Protein AF-A0A2A9DMQ1-F1 (afdb_monomer_lite)

Organism: NCBI:txid1724

Sequence (101 aa):
MPLSTVFLRPEHIRDTVNQLLAELARQIADHSSVVPHLDSTALGEGFAHHARAINAGYARMHAAELRRLQTLSRGLRAVLKDVDLFEHQDRAGARSVEALR

pLDDT: mean 80.26, std 12.33, range [40.16, 94.38]

Radius of gyration: 23.76 Å; chains: 1; bounding box: 45×36×75 Å

Secondary structure (DSSP, 8-state):
---------HHHHHHHHHHHHHHHHHHHHHHHH------SSSS-HHHHHHHHHHHHHHHHHHHHHHHHHHHHHHHHHHHHHHHHHHHHHHHHHHHHHHTT-

Foldseek 3Di:
DDDPPPPDDLVNLLVVLVVVLVVLVVVLVVLVVDLDADPLVVPPPVCSVVSVVVSVVSNVVSVVVSVVSVVVSVVSVVVNVVSVVVVVVVVVVVVVVVVVD

Structure (mmCIF, N/CA/C/O backbone):
data_AF-A0A2A9DMQ1-F1
#
_entry.id   AF-A0A2A9DMQ1-F1
#
loop_
_atom_site.group_PDB
_atom_site.id
_atom_site.type_symbol
_atom_site.label_atom_id
_atom_site.label_alt_id
_atom_site.label_comp_id
_atom_site.label_asym_id
_atom_site.label_entity_id
_atom_site.label_seq_id
_atom_site.pdbx_PDB_ins_code
_atom_site.Cartn_x
_atom_site.Cartn_y
_atom_site.Cartn_z
_atom_site.occupancy
_atom_site.B_iso_or_equiv
_atom_site.auth_seq_id
_atom_site.auth_comp_id
_atom_site.auth_asym_id
_atom_site.auth_atom_id
_atom_site.pdbx_PDB_model_num
ATOM 1 N N . MET A 1 1 ? -13.913 29.379 15.937 1.00 40.16 1 MET A N 1
ATOM 2 C CA . MET A 1 1 ? -14.592 28.292 15.199 1.00 40.16 1 MET A CA 1
ATOM 3 C C . MET A 1 1 ? -14.521 27.039 16.052 1.00 40.16 1 MET A C 1
ATOM 5 O O . MET A 1 1 ? -13.409 26.700 16.440 1.00 40.16 1 MET A O 1
ATOM 9 N N . PRO A 1 2 ? -15.640 26.398 16.422 1.00 45.84 2 PRO A N 1
ATOM 10 C CA . PRO A 1 2 ? -15.568 25.142 17.151 1.00 45.84 2 PRO A CA 1
ATOM 11 C C . PRO A 1 2 ? -15.060 24.056 16.197 1.00 45.84 2 PRO A C 1
ATOM 13 O O . PRO A 1 2 ? -15.597 23.881 15.102 1.00 45.84 2 PRO A O 1
ATOM 16 N N . LEU A 1 3 ? -13.995 23.361 16.597 1.00 40.81 3 LEU A N 1
ATOM 17 C CA . LEU A 1 3 ? -13.545 22.143 15.935 1.00 40.81 3 LEU A CA 1
ATOM 18 C C . LEU A 1 3 ? -14.692 21.141 16.051 1.00 40.81 3 LEU A C 1
ATOM 20 O O . LEU A 1 3 ? -15.021 20.691 17.145 1.00 40.81 3 LEU A O 1
ATOM 24 N N . SER A 1 4 ? -15.359 20.863 14.934 1.00 45.62 4 SER A N 1
ATOM 25 C CA . SER A 1 4 ? -16.380 19.824 14.884 1.00 45.62 4 SER A CA 1
ATOM 26 C C . SER A 1 4 ? -15.663 18.495 15.059 1.00 45.62 4 SER A C 1
ATOM 28 O O . SER A 1 4 ? -15.024 18.003 14.131 1.00 45.62 4 SER A O 1
ATOM 30 N N . THR A 1 5 ? -15.698 17.955 16.274 1.00 49.59 5 THR A N 1
ATOM 31 C CA . THR A 1 5 ? -15.216 16.610 16.567 1.00 49.59 5 THR A CA 1
ATOM 32 C C . THR A 1 5 ? -16.079 15.646 15.765 1.00 49.59 5 THR A C 1
ATOM 34 O O . THR A 1 5 ? -17.213 15.350 16.140 1.00 49.59 5 THR A O 1
ATOM 37 N N . VAL A 1 6 ? -15.583 15.207 14.608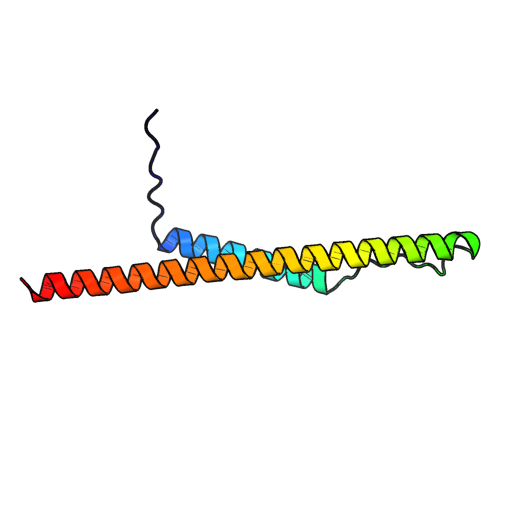 1.00 57.75 6 VAL A N 1
ATOM 38 C CA . VAL A 1 6 ? -16.232 14.151 13.837 1.00 57.75 6 VAL A CA 1
ATOM 39 C C . VAL A 1 6 ? -16.102 12.878 14.669 1.00 57.75 6 VAL A C 1
ATOM 41 O O . VAL A 1 6 ? -15.043 12.257 14.705 1.00 57.75 6 VAL A O 1
ATOM 44 N N . PHE A 1 7 ? -17.168 12.510 15.381 1.00 54.56 7 PHE A N 1
ATOM 45 C CA . PHE A 1 7 ? -17.283 11.207 16.029 1.00 54.56 7 PHE A CA 1
ATOM 46 C C . PHE A 1 7 ? -17.460 10.148 14.938 1.00 54.56 7 PHE A C 1
ATOM 48 O O . PHE A 1 7 ? -18.572 9.777 14.565 1.00 54.56 7 PHE A O 1
ATOM 55 N N . LEU A 1 8 ? -16.344 9.691 14.374 1.00 64.00 8 LEU A N 1
ATOM 56 C CA . LEU A 1 8 ? -16.337 8.514 13.521 1.00 64.00 8 LEU A CA 1
ATOM 57 C C . LEU A 1 8 ? -16.517 7.292 14.418 1.00 64.00 8 LEU A C 1
ATOM 59 O O . LEU A 1 8 ? -15.669 6.998 15.258 1.00 64.00 8 LEU A O 1
ATOM 63 N N . ARG A 1 9 ? -17.645 6.598 14.253 1.00 77.44 9 ARG A N 1
ATOM 64 C CA . ARG A 1 9 ? -17.876 5.327 14.942 1.00 77.44 9 ARG A CA 1
ATOM 65 C C . ARG A 1 9 ? -16.809 4.301 14.504 1.00 77.44 9 ARG A C 1
ATOM 67 O O . ARG A 1 9 ? -16.481 4.293 13.311 1.00 77.44 9 ARG A O 1
ATOM 74 N N . PRO A 1 10 ? -16.270 3.464 15.410 1.00 78.50 10 PRO A N 1
ATOM 75 C CA . PRO A 1 10 ? -15.219 2.489 15.094 1.00 78.50 10 PRO A CA 1
ATOM 76 C C . PRO A 1 10 ? -15.530 1.607 13.879 1.00 78.50 10 PRO A C 1
ATOM 78 O O . PRO A 1 10 ? -14.651 1.356 13.054 1.00 78.50 10 PRO A O 1
ATOM 81 N N . GLU A 1 11 ? -16.794 1.223 13.699 1.00 80.06 11 GLU A N 1
ATOM 82 C CA . GLU A 1 11 ? -17.257 0.446 12.551 1.00 80.06 11 GLU A CA 1
ATOM 83 C C . GLU A 1 11 ? -17.061 1.178 11.217 1.00 80.06 11 GLU A C 1
ATOM 85 O O . GLU A 1 11 ? -16.556 0.589 10.265 1.00 80.06 11 GLU A O 1
ATOM 90 N N . HIS A 1 12 ? -17.337 2.485 11.152 1.00 83.62 12 HIS A N 1
ATOM 91 C CA . HIS A 1 12 ? -17.132 3.262 9.928 1.00 83.62 12 HIS A CA 1
ATOM 92 C C . HIS A 1 12 ? -15.647 3.414 9.594 1.00 83.62 12 HIS A C 1
ATOM 94 O O . HIS A 1 12 ? -15.274 3.428 8.419 1.00 83.62 12 HIS A O 1
ATOM 100 N N . ILE A 1 13 ? -14.792 3.527 10.617 1.00 83.62 13 ILE A N 1
ATOM 101 C CA . ILE A 1 13 ? -13.337 3.555 10.434 1.00 83.62 13 ILE A CA 1
ATOM 102 C C . ILE A 1 13 ? -12.884 2.210 9.864 1.00 83.62 13 ILE A C 1
ATOM 104 O O . ILE A 1 13 ? -12.160 2.185 8.870 1.00 83.62 13 ILE A O 1
ATOM 108 N N . ARG A 1 14 ? -13.352 1.095 10.437 1.00 86.44 14 ARG A N 1
ATOM 109 C CA . ARG A 1 14 ? -13.024 -0.257 9.972 1.00 86.44 14 ARG A CA 1
ATOM 110 C C . ARG A 1 14 ? -13.463 -0.478 8.523 1.00 86.44 14 ARG A C 1
ATOM 112 O O . ARG A 1 14 ? -12.647 -0.921 7.716 1.00 86.44 14 ARG A O 1
ATOM 119 N N . ASP A 1 15 ? -14.698 -0.128 8.176 1.00 88.69 15 ASP A N 1
ATOM 120 C CA . ASP A 1 15 ? -15.230 -0.286 6.818 1.00 88.69 15 ASP A CA 1
ATOM 121 C C . ASP A 1 15 ? -14.433 0.536 5.802 1.00 88.69 15 ASP A C 1
ATOM 123 O O . ASP A 1 15 ? -13.983 0.011 4.780 1.00 88.69 15 ASP A O 1
ATOM 127 N N . THR A 1 16 ? -14.165 1.805 6.127 1.00 88.81 16 THR A N 1
ATOM 128 C CA . THR A 1 16 ? -13.378 2.703 5.270 1.00 88.81 16 THR A CA 1
ATOM 129 C C . THR A 1 16 ? -11.959 2.171 5.072 1.00 88.81 16 THR A C 1
ATOM 131 O O . THR A 1 16 ? -11.462 2.107 3.948 1.00 88.81 16 THR A O 1
ATOM 134 N N . VAL A 1 17 ? -11.291 1.749 6.149 1.00 88.62 17 VAL A N 1
ATOM 135 C CA . VAL A 1 17 ? -9.920 1.231 6.073 1.00 88.62 17 VAL A CA 1
ATOM 136 C C . VAL A 1 17 ? -9.865 -0.089 5.299 1.00 88.62 17 VAL A C 1
ATOM 138 O O . VAL A 1 17 ? -8.949 -0.282 4.500 1.00 88.62 17 VAL A O 1
ATOM 141 N N . ASN A 1 18 ? -10.852 -0.974 5.458 1.00 89.94 18 ASN A N 1
ATOM 142 C CA . ASN A 1 18 ? -10.951 -2.205 4.672 1.00 89.94 18 ASN A CA 1
ATOM 143 C C . ASN A 1 18 ? -11.145 -1.921 3.178 1.00 89.94 18 ASN A C 1
ATOM 145 O O . ASN A 1 18 ? -10.488 -2.552 2.347 1.00 89.94 18 ASN A O 1
ATOM 149 N N . GLN A 1 19 ? -11.983 -0.943 2.826 1.00 92.56 19 GLN A N 1
ATOM 150 C CA . GLN A 1 19 ? -12.165 -0.523 1.437 1.00 92.56 19 GLN A CA 1
ATOM 151 C C . GLN A 1 19 ? -10.861 0.029 0.840 1.00 92.56 19 GLN A C 1
ATOM 153 O O . GLN A 1 19 ? -10.475 -0.358 -0.265 1.00 92.56 19 GLN A O 1
ATOM 158 N N . LEU A 1 20 ? -10.140 0.872 1.586 1.00 89.38 20 LEU A N 1
ATOM 159 C CA . LEU A 1 20 ? -8.837 1.403 1.170 1.00 89.38 20 LEU A CA 1
ATOM 160 C C . LEU A 1 20 ? -7.784 0.297 1.013 1.00 89.38 20 LEU A C 1
ATOM 162 O O . LEU A 1 20 ? -6.997 0.321 0.068 1.00 89.38 20 LEU A O 1
ATOM 166 N N . LEU A 1 21 ? -7.775 -0.700 1.901 1.00 91.19 21 LEU A N 1
ATOM 167 C CA . LEU A 1 21 ? -6.890 -1.860 1.788 1.00 91.19 21 LEU A CA 1
ATOM 168 C C . LEU A 1 21 ? -7.200 -2.710 0.553 1.00 91.19 21 LEU A C 1
ATOM 170 O O . LEU A 1 21 ? -6.266 -3.186 -0.092 1.00 91.19 21 LEU A O 1
ATOM 174 N N . ALA A 1 22 ? -8.478 -2.890 0.214 1.00 91.06 22 ALA A N 1
ATOM 175 C CA . ALA A 1 22 ? -8.890 -3.620 -0.981 1.00 91.06 22 ALA A CA 1
ATOM 176 C C . ALA A 1 22 ? -8.486 -2.881 -2.269 1.00 91.06 22 ALA A C 1
ATOM 178 O O . ALA A 1 22 ? -7.986 -3.505 -3.205 1.00 91.06 22 ALA A O 1
ATOM 179 N N . GLU A 1 23 ? -8.649 -1.556 -2.304 1.00 92.12 23 GLU A N 1
ATOM 180 C CA . GLU A 1 23 ? -8.181 -0.714 -3.411 1.00 92.12 23 GLU A CA 1
ATOM 181 C C . GLU A 1 23 ? -6.656 -0.793 -3.561 1.00 92.12 23 GLU A C 1
ATOM 183 O O . GLU A 1 23 ? -6.159 -1.072 -4.650 1.00 92.12 23 GLU A O 1
ATOM 188 N N . LEU A 1 24 ? -5.903 -0.654 -2.464 1.00 89.56 24 LEU A N 1
ATOM 189 C CA . LEU A 1 24 ? -4.443 -0.774 -2.495 1.00 89.56 24 LEU A CA 1
ATOM 190 C C . LEU A 1 24 ? -3.978 -2.159 -2.937 1.00 89.56 24 LEU A C 1
ATOM 192 O O . LEU A 1 24 ? -2.992 -2.264 -3.660 1.00 89.56 24 LEU A O 1
ATOM 196 N N . ALA A 1 25 ? -4.664 -3.222 -2.517 1.00 88.31 25 ALA A N 1
ATOM 197 C CA . ALA A 1 25 ? -4.339 -4.576 -2.948 1.00 88.31 25 ALA A CA 1
ATOM 198 C C . ALA A 1 25 ? -4.514 -4.740 -4.464 1.00 88.31 25 ALA A C 1
ATOM 200 O O . ALA A 1 25 ? -3.632 -5.309 -5.106 1.00 88.31 25 ALA A O 1
ATOM 201 N N . ARG A 1 26 ? -5.597 -4.192 -5.038 1.00 89.06 26 ARG A N 1
ATOM 202 C CA . ARG A 1 26 ? -5.797 -4.153 -6.495 1.00 89.06 26 ARG A CA 1
ATOM 203 C C . ARG A 1 26 ? -4.696 -3.359 -7.191 1.00 89.06 26 ARG A C 1
ATOM 205 O O . ARG A 1 26 ? -4.041 -3.894 -8.075 1.00 89.06 26 ARG A O 1
ATOM 212 N N . GLN A 1 27 ? -4.411 -2.144 -6.728 1.00 86.12 27 GLN A N 1
ATOM 213 C CA . GLN A 1 27 ? -3.370 -1.299 -7.322 1.00 86.12 27 GLN A CA 1
ATOM 214 C C . GLN A 1 27 ? -1.980 -1.946 -7.270 1.00 86.12 27 GLN A C 1
ATOM 216 O O . GLN A 1 27 ? -1.237 -1.877 -8.244 1.00 86.12 27 GLN A O 1
ATOM 221 N N . ILE A 1 28 ? -1.629 -2.603 -6.159 1.00 87.12 28 ILE A N 1
ATOM 222 C CA . ILE A 1 28 ? -0.376 -3.359 -6.017 1.00 87.12 28 ILE A CA 1
ATOM 223 C C . ILE A 1 28 ? -0.335 -4.527 -7.002 1.00 87.12 28 ILE A C 1
ATOM 225 O O . ILE A 1 28 ? 0.700 -4.725 -7.635 1.00 87.12 28 ILE A O 1
ATOM 229 N N . ALA A 1 29 ? -1.424 -5.291 -7.130 1.00 85.44 29 ALA A N 1
ATOM 230 C CA . ALA A 1 29 ? -1.504 -6.409 -8.065 1.00 85.44 29 ALA A CA 1
ATOM 231 C C . ALA A 1 29 ? -1.315 -5.928 -9.512 1.00 85.44 29 ALA A C 1
ATOM 233 O O . ALA A 1 29 ? -0.427 -6.428 -10.207 1.00 85.44 29 ALA A O 1
ATOM 234 N N . ASP A 1 30 ? -2.049 -4.889 -9.912 1.00 83.44 30 ASP A N 1
ATOM 235 C CA . ASP A 1 30 ? -1.972 -4.298 -11.248 1.00 83.44 30 ASP A CA 1
ATOM 236 C C . ASP A 1 30 ? -0.559 -3.786 -11.544 1.00 83.44 30 ASP A C 1
ATOM 238 O O . ASP A 1 30 ? 0.033 -4.164 -12.557 1.00 83.44 30 ASP A O 1
ATOM 242 N N . HIS A 1 31 ? 0.037 -3.012 -10.627 1.00 76.38 31 HIS A N 1
ATOM 243 C CA . HIS A 1 31 ? 1.414 -2.544 -10.787 1.00 76.38 31 HIS A CA 1
ATOM 244 C C . HIS A 1 31 ? 2.404 -3.711 -10.859 1.00 76.38 31 HIS A C 1
ATOM 246 O O . HIS A 1 31 ? 3.245 -3.742 -11.747 1.00 76.38 31 HIS A O 1
ATOM 252 N N . SER A 1 32 ? 2.291 -4.712 -9.986 1.00 73.81 32 SER A N 1
ATOM 253 C CA . SER A 1 32 ? 3.232 -5.838 -9.967 1.00 73.81 32 SER A CA 1
ATOM 254 C C . SER A 1 32 ? 3.216 -6.686 -11.245 1.00 73.81 32 SER A C 1
ATOM 256 O O . SER A 1 32 ? 4.213 -7.339 -11.553 1.00 73.81 32 SER A O 1
ATOM 258 N N . SER A 1 33 ? 2.108 -6.666 -11.992 1.00 71.44 33 SER A N 1
ATOM 259 C CA . SER A 1 33 ? 1.922 -7.469 -13.203 1.00 71.44 33 SER A CA 1
ATOM 260 C C . SER A 1 33 ? 2.524 -6.852 -14.473 1.00 71.44 33 SER A C 1
ATOM 262 O O . SER A 1 33 ? 2.737 -7.568 -15.450 1.00 71.44 33 SER A O 1
ATOM 264 N N . VAL A 1 34 ? 2.847 -5.551 -14.467 1.00 64.75 34 VAL A N 1
ATOM 265 C CA . VAL A 1 34 ? 3.359 -4.833 -15.643 1.00 64.75 34 VAL A CA 1
ATOM 266 C C . VAL A 1 34 ? 4.546 -3.969 -15.240 1.00 64.75 34 VAL A C 1
ATOM 268 O O . VAL A 1 34 ? 4.389 -2.819 -14.832 1.00 64.75 34 VAL A O 1
ATOM 271 N N . VAL A 1 35 ? 5.760 -4.499 -15.402 1.00 66.00 35 VAL A N 1
ATOM 272 C CA . VAL A 1 35 ? 6.959 -3.654 -15.395 1.00 66.00 35 VAL A CA 1
ATOM 273 C C . VAL A 1 35 ? 7.013 -2.934 -16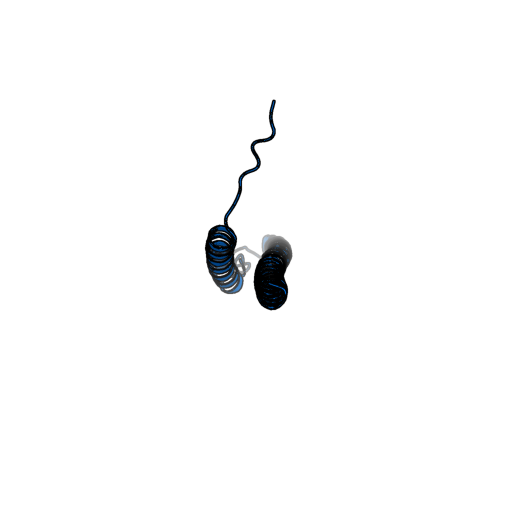.746 1.00 66.00 35 VAL A C 1
ATOM 275 O O . VAL A 1 35 ? 7.162 -3.605 -17.770 1.00 66.00 35 VAL A O 1
ATOM 278 N N . PRO A 1 36 ? 6.894 -1.594 -16.794 1.00 66.62 36 PRO A N 1
ATOM 279 C CA . PRO A 1 36 ? 6.943 -0.872 -18.057 1.00 66.62 36 PRO A CA 1
ATOM 280 C C . PRO A 1 36 ? 8.315 -1.061 -18.705 1.00 66.62 36 PRO A C 1
ATOM 282 O O . PRO A 1 36 ? 9.345 -0.773 -18.091 1.00 66.62 36 PRO A O 1
ATOM 285 N N . HIS A 1 37 ? 8.329 -1.540 -19.945 1.00 71.31 37 HIS A N 1
ATOM 286 C CA . HIS A 1 37 ? 9.547 -1.752 -20.715 1.00 71.31 37 HIS A CA 1
ATOM 287 C C . HIS A 1 37 ? 9.364 -1.177 -22.122 1.00 71.31 37 HIS A C 1
ATOM 289 O O . HIS A 1 37 ? 8.455 -1.569 -22.848 1.00 71.31 37 HIS A O 1
ATOM 295 N N . LEU A 1 38 ? 10.250 -0.271 -22.528 1.00 70.19 38 LEU A N 1
ATOM 296 C CA . LEU A 1 38 ? 10.369 0.183 -23.910 1.00 70.19 38 LEU A CA 1
ATOM 297 C C . LEU A 1 38 ? 11.173 -0.837 -24.706 1.00 70.19 38 LEU A C 1
ATOM 299 O O . LEU A 1 38 ? 12.313 -1.136 -24.344 1.00 70.19 38 LEU A O 1
ATOM 303 N N . ASP A 1 39 ? 10.602 -1.365 -25.784 1.00 71.69 39 ASP A N 1
ATOM 304 C CA . ASP A 1 39 ? 11.331 -2.251 -26.685 1.00 71.69 39 ASP A CA 1
ATOM 305 C C . ASP A 1 39 ? 12.513 -1.501 -27.319 1.00 71.69 39 ASP A C 1
ATOM 307 O O . ASP A 1 39 ? 12.355 -0.601 -28.143 1.00 71.69 39 ASP A O 1
ATOM 311 N N . SER A 1 40 ? 13.719 -1.856 -26.877 1.00 67.56 40 SER A N 1
ATOM 312 C CA . SER A 1 40 ? 14.959 -1.230 -27.331 1.00 67.56 40 SER A CA 1
ATOM 313 C C . SER A 1 40 ? 15.466 -1.816 -28.645 1.00 67.56 40 SER A C 1
ATOM 315 O O . SER A 1 40 ? 16.390 -1.255 -29.221 1.00 67.56 40 SER A O 1
ATOM 317 N N . THR A 1 41 ? 14.866 -2.908 -29.131 1.00 65.88 41 THR A N 1
ATOM 318 C CA . THR A 1 41 ? 15.237 -3.545 -30.403 1.00 65.88 41 THR A CA 1
ATOM 319 C C . THR A 1 41 ? 14.587 -2.866 -31.609 1.00 65.88 41 THR A C 1
ATOM 321 O O . THR A 1 41 ? 15.151 -2.888 -32.700 1.00 65.88 41 THR A O 1
ATOM 324 N N . ALA A 1 42 ? 13.459 -2.177 -31.402 1.00 62.47 42 ALA A N 1
ATOM 325 C CA . ALA A 1 42 ? 12.795 -1.359 -32.420 1.00 62.47 42 ALA A CA 1
ATOM 326 C C . ALA A 1 42 ? 13.503 -0.013 -32.680 1.00 62.47 42 ALA A C 1
ATOM 328 O O . ALA A 1 42 ? 13.248 0.657 -33.681 1.00 62.47 42 ALA A O 1
ATOM 329 N N . LEU A 1 43 ? 14.392 0.395 -31.774 1.00 62.94 43 LEU A N 1
ATOM 330 C CA . LEU A 1 43 ? 15.137 1.644 -31.833 1.00 62.94 43 LEU A CA 1
ATOM 331 C C . LEU A 1 43 ? 16.569 1.301 -32.256 1.00 62.94 43 LEU A C 1
ATOM 333 O O . LEU A 1 43 ? 17.272 0.627 -31.512 1.00 62.94 43 LEU A O 1
ATOM 337 N N . GLY A 1 44 ? 17.000 1.721 -33.452 1.00 71.94 44 GLY A N 1
ATOM 338 C CA . GLY A 1 44 ? 18.340 1.410 -33.979 1.00 71.94 44 GLY A CA 1
ATOM 339 C C . GLY A 1 44 ? 19.485 1.685 -32.984 1.00 71.94 44 GLY A C 1
ATOM 340 O O . GLY A 1 44 ? 19.312 2.425 -32.015 1.00 71.94 44 GLY A O 1
ATOM 341 N N . GLU A 1 45 ? 20.673 1.115 -33.225 1.00 72.44 45 GLU A N 1
ATOM 342 C CA . GLU A 1 45 ? 21.772 1.003 -32.238 1.00 72.44 45 GLU A CA 1
ATOM 343 C C . GLU A 1 45 ? 22.090 2.286 -31.441 1.00 72.44 45 GLU A C 1
ATOM 345 O O . GLU A 1 45 ? 22.345 2.212 -30.237 1.00 72.44 45 GLU A O 1
ATOM 350 N N . GLY A 1 46 ? 22.003 3.470 -32.063 1.00 73.38 46 GLY A N 1
ATOM 351 C CA . GLY A 1 46 ? 22.242 4.760 -31.398 1.00 73.38 46 GLY A CA 1
ATOM 352 C C . GLY A 1 46 ? 21.254 5.102 -30.269 1.00 73.38 46 GLY A C 1
ATOM 353 O O . GLY A 1 46 ? 21.608 5.784 -29.304 1.00 73.38 46 GLY A O 1
ATOM 354 N N . PHE A 1 47 ? 20.026 4.587 -30.327 1.00 77.56 47 PHE A N 1
ATOM 355 C CA . PHE A 1 47 ? 18.983 4.830 -29.327 1.00 77.56 47 PHE A CA 1
ATOM 356 C C . PHE A 1 47 ? 18.850 3.697 -28.305 1.00 77.56 47 PHE A C 1
ATOM 358 O O . PHE A 1 47 ? 18.277 3.913 -27.235 1.00 77.56 47 PHE A O 1
ATOM 365 N N . ALA A 1 48 ? 19.443 2.526 -28.557 1.00 80.06 48 ALA A N 1
ATOM 366 C CA . ALA A 1 48 ? 19.388 1.383 -27.645 1.00 80.06 48 ALA A CA 1
ATOM 367 C C . ALA A 1 48 ? 19.957 1.709 -26.250 1.00 80.06 48 ALA A C 1
ATOM 369 O O . ALA A 1 48 ? 19.428 1.262 -25.230 1.00 80.06 48 ALA A O 1
ATOM 370 N N . HIS A 1 49 ? 21.013 2.529 -26.176 1.00 81.19 49 HIS A N 1
ATOM 371 C CA . HIS A 1 49 ? 21.551 3.002 -24.895 1.00 81.19 49 HIS A CA 1
ATOM 372 C C . HIS A 1 49 ? 20.532 3.852 -24.118 1.00 81.19 49 HIS A C 1
ATOM 374 O O . HIS A 1 49 ? 20.311 3.616 -22.929 1.00 81.19 49 HIS A O 1
ATOM 380 N N . HIS A 1 50 ? 19.867 4.786 -24.799 1.00 82.38 50 HIS A N 1
ATOM 381 C CA . HIS A 1 50 ? 18.854 5.656 -24.204 1.00 82.38 50 HIS A CA 1
ATOM 382 C C . HIS A 1 50 ? 17.628 4.856 -23.752 1.00 82.38 50 HIS A C 1
ATOM 384 O O . HIS A 1 50 ? 17.166 5.032 -22.628 1.00 82.38 50 HIS A O 1
ATOM 390 N N . ALA A 1 51 ? 17.161 3.910 -24.569 1.00 81.94 51 ALA A N 1
ATOM 391 C CA . ALA A 1 51 ? 16.059 3.020 -24.219 1.00 81.94 51 ALA A CA 1
ATOM 392 C C . ALA A 1 51 ? 16.365 2.193 -22.956 1.00 81.94 51 ALA A C 1
ATOM 394 O O . ALA A 1 51 ? 15.540 2.125 -22.046 1.00 81.94 51 ALA A O 1
ATOM 395 N N . ARG A 1 52 ? 17.583 1.643 -22.837 1.00 83.00 52 ARG A N 1
ATOM 396 C CA . ARG A 1 52 ? 18.025 0.929 -21.625 1.00 83.00 52 ARG A CA 1
ATOM 397 C C . ARG A 1 52 ? 18.068 1.833 -20.394 1.00 83.00 52 ARG A C 1
ATOM 399 O O . ARG A 1 52 ? 17.603 1.427 -19.330 1.00 83.00 52 ARG A O 1
ATOM 406 N N . ALA A 1 53 ? 18.598 3.050 -20.525 1.00 85.00 53 ALA A N 1
ATOM 407 C CA . ALA A 1 53 ? 18.655 4.010 -19.424 1.00 85.00 53 ALA A CA 1
ATOM 408 C C . ALA A 1 53 ? 17.250 4.421 -18.950 1.00 85.00 53 ALA A C 1
ATOM 410 O O . ALA A 1 53 ? 16.994 4.467 -17.744 1.00 85.00 53 ALA A O 1
ATOM 411 N N . ILE A 1 54 ? 16.329 4.647 -19.890 1.00 85.50 54 ILE A N 1
ATOM 412 C CA . ILE A 1 54 ? 14.928 4.964 -19.604 1.00 85.50 54 ILE A CA 1
ATOM 413 C C . ILE A 1 54 ? 14.247 3.781 -18.904 1.00 85.50 54 ILE A C 1
ATOM 415 O O . ILE A 1 54 ? 13.671 3.975 -17.835 1.00 85.50 54 ILE A O 1
ATOM 419 N N . ASN A 1 55 ? 14.390 2.555 -19.416 1.00 86.12 55 ASN A N 1
ATOM 420 C CA . ASN A 1 55 ? 13.833 1.353 -18.781 1.00 86.12 55 ASN A CA 1
ATOM 421 C C . ASN A 1 55 ? 14.360 1.158 -17.355 1.00 86.12 55 ASN A C 1
ATOM 423 O O . ASN A 1 55 ? 13.589 0.875 -16.442 1.00 86.12 55 ASN A O 1
ATOM 427 N N . ALA A 1 56 ? 15.657 1.376 -17.125 1.00 85.62 56 ALA A N 1
ATOM 428 C CA . ALA A 1 56 ? 16.241 1.307 -15.786 1.00 85.62 56 ALA A CA 1
ATOM 429 C C . ALA A 1 56 ? 15.728 2.424 -14.855 1.00 85.62 56 ALA A C 1
ATOM 431 O O . ALA A 1 56 ? 15.602 2.225 -13.643 1.00 85.62 56 ALA A O 1
ATOM 432 N N . GLY A 1 57 ? 15.444 3.614 -15.390 1.00 86.75 57 GLY A N 1
ATOM 433 C CA . GLY A 1 57 ? 14.774 4.695 -14.665 1.00 86.75 57 GLY A CA 1
ATOM 434 C C . GLY A 1 57 ? 13.356 4.304 -14.247 1.00 86.75 57 GLY A C 1
ATOM 435 O O . GLY A 1 57 ? 13.039 4.324 -13.056 1.00 86.75 57 GLY A O 1
ATOM 436 N N . TYR A 1 58 ? 12.543 3.862 -15.207 1.00 84.88 58 TYR A N 1
ATOM 437 C CA . TYR A 1 58 ? 11.167 3.429 -14.969 1.00 84.88 58 TYR A CA 1
ATOM 438 C C . TYR A 1 58 ? 11.082 2.247 -14.006 1.00 84.88 58 TYR A C 1
ATOM 440 O O . TYR A 1 58 ? 10.299 2.303 -13.063 1.00 84.88 58 TYR A O 1
ATOM 448 N N . ALA A 1 59 ? 11.931 1.226 -14.152 1.00 85.75 59 ALA A N 1
ATOM 449 C CA . ALA A 1 59 ? 11.964 0.086 -13.236 1.00 85.75 59 ALA A CA 1
ATOM 450 C C . ALA A 1 59 ? 12.262 0.516 -11.788 1.00 85.75 59 ALA A C 1
ATOM 452 O O . ALA A 1 59 ? 11.634 0.030 -10.845 1.00 85.75 59 ALA A O 1
ATOM 453 N N . ARG A 1 60 ? 13.180 1.474 -11.590 1.00 88.88 60 ARG A N 1
ATOM 454 C CA . ARG A 1 60 ? 13.481 2.023 -10.257 1.00 88.88 60 ARG A CA 1
ATOM 455 C C . ARG A 1 60 ? 12.307 2.804 -9.674 1.00 88.88 60 ARG A C 1
ATOM 457 O O . ARG A 1 60 ? 12.003 2.624 -8.494 1.00 88.88 60 ARG A O 1
ATOM 464 N N . MET A 1 61 ? 11.655 3.644 -10.478 1.00 87.88 61 MET A N 1
ATOM 465 C CA . MET A 1 61 ? 10.469 4.395 -10.055 1.00 87.88 61 MET A CA 1
ATOM 466 C C . MET A 1 61 ? 9.316 3.457 -9.701 1.00 87.88 61 MET A C 1
ATOM 468 O O . MET A 1 61 ? 8.735 3.584 -8.628 1.00 87.88 61 MET A O 1
ATO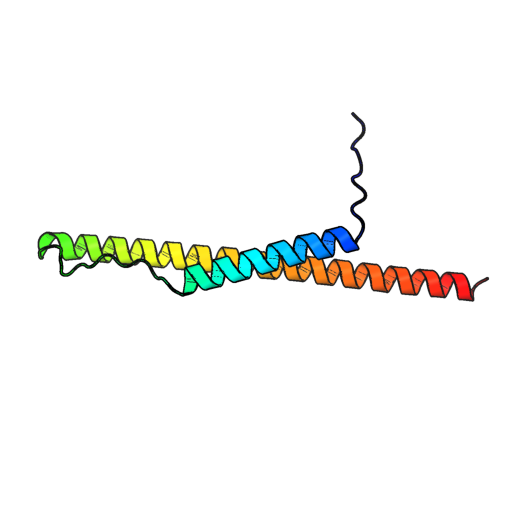M 472 N N . HIS A 1 62 ? 9.060 2.464 -10.548 1.00 86.06 62 HIS A N 1
ATOM 473 C CA . HIS A 1 62 ? 8.041 1.446 -10.340 1.00 86.06 62 HIS A CA 1
ATOM 474 C C . HIS A 1 62 ? 8.276 0.658 -9.042 1.00 86.06 62 HIS A C 1
ATOM 476 O O . HIS A 1 62 ? 7.382 0.530 -8.208 1.00 86.06 62 HIS A O 1
ATOM 482 N N . ALA A 1 63 ? 9.514 0.212 -8.802 1.00 87.75 63 ALA A N 1
ATOM 483 C CA . ALA A 1 63 ? 9.874 -0.464 -7.559 1.00 87.75 63 ALA A CA 1
ATOM 484 C C . ALA A 1 63 ? 9.730 0.448 -6.325 1.00 87.75 63 ALA A C 1
ATOM 486 O O . ALA A 1 63 ? 9.365 -0.019 -5.245 1.00 87.75 63 ALA A O 1
ATOM 487 N N . ALA A 1 64 ? 10.036 1.743 -6.453 1.00 90.31 64 ALA A N 1
ATOM 488 C CA . ALA A 1 64 ? 9.837 2.705 -5.372 1.00 90.31 64 ALA A CA 1
ATOM 489 C C . ALA A 1 64 ? 8.349 2.907 -5.060 1.00 90.31 64 ALA A C 1
ATOM 491 O O . ALA A 1 64 ? 7.984 2.943 -3.886 1.00 90.31 64 ALA A O 1
ATOM 492 N N . GLU A 1 65 ? 7.506 2.978 -6.086 1.00 88.25 65 GLU A N 1
ATOM 493 C CA . GLU A 1 65 ? 6.064 3.130 -5.924 1.00 88.25 65 GLU A CA 1
ATOM 494 C C . GLU A 1 65 ? 5.434 1.902 -5.269 1.00 88.25 65 GLU A C 1
ATOM 496 O O . GLU A 1 65 ? 4.740 2.027 -4.260 1.00 88.25 65 GLU A O 1
ATOM 501 N N . LEU A 1 66 ? 5.795 0.699 -5.722 1.00 89.56 66 LEU A N 1
ATOM 502 C CA . LEU A 1 66 ? 5.329 -0.543 -5.108 1.00 89.56 66 LEU A CA 1
ATOM 503 C C . LEU A 1 66 ? 5.672 -0.604 -3.608 1.00 89.56 66 LEU A C 1
ATOM 505 O O . LEU A 1 66 ? 4.831 -0.963 -2.783 1.00 89.56 66 LEU A O 1
ATOM 509 N N . ARG A 1 67 ? 6.886 -0.179 -3.227 1.00 91.00 67 ARG A N 1
ATOM 510 C CA . ARG A 1 67 ? 7.302 -0.097 -1.815 1.00 91.00 67 ARG A CA 1
ATOM 511 C C . ARG A 1 67 ? 6.481 0.912 -1.007 1.00 91.00 67 ARG A C 1
ATOM 513 O O . ARG A 1 67 ? 6.203 0.656 0.170 1.00 91.00 67 ARG A O 1
ATOM 520 N N . ARG A 1 68 ? 6.096 2.048 -1.595 1.00 91.38 68 ARG A N 1
ATOM 521 C CA . ARG A 1 68 ? 5.231 3.043 -0.936 1.00 91.38 68 ARG A CA 1
ATOM 522 C C . ARG A 1 68 ? 3.836 2.478 -0.702 1.00 91.38 68 ARG A C 1
ATOM 524 O O . ARG A 1 68 ? 3.379 2.499 0.439 1.00 91.38 68 ARG A O 1
ATOM 531 N N . LEU A 1 69 ? 3.223 1.883 -1.726 1.00 90.25 69 LEU A N 1
ATOM 532 C CA . LEU A 1 69 ? 1.900 1.256 -1.627 1.00 90.25 69 LEU A CA 1
ATOM 533 C C . LEU A 1 69 ? 1.879 0.135 -0.575 1.00 90.25 69 LEU A C 1
ATOM 535 O O . LEU A 1 69 ? 0.991 0.082 0.276 1.00 90.25 69 LEU A O 1
ATOM 539 N N . GLN A 1 70 ? 2.907 -0.718 -0.550 1.00 89.31 70 GLN A N 1
ATOM 540 C CA . GLN A 1 70 ? 3.057 -1.762 0.471 1.00 89.31 70 GLN A CA 1
ATOM 541 C C . GLN A 1 70 ? 3.231 -1.191 1.886 1.00 89.31 70 GLN A C 1
ATOM 543 O O . GLN A 1 70 ? 2.757 -1.772 2.864 1.00 89.31 70 GLN A O 1
ATOM 548 N N . THR A 1 71 ? 3.923 -0.062 2.027 1.00 94.38 71 THR A N 1
ATOM 549 C CA . THR A 1 71 ? 4.096 0.607 3.324 1.00 94.38 71 THR A CA 1
AT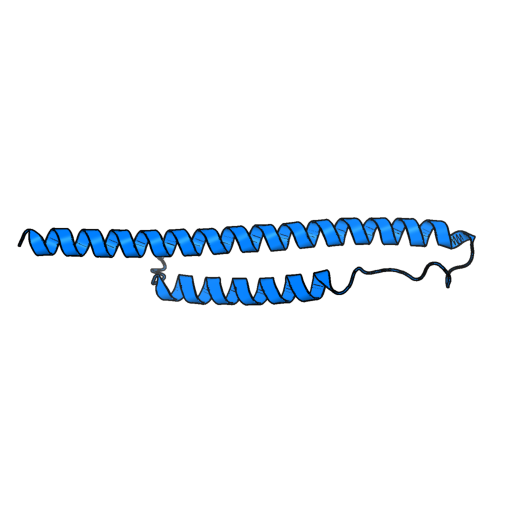OM 550 C C . THR A 1 71 ? 2.786 1.214 3.808 1.00 94.38 71 THR A C 1
ATOM 552 O O . THR A 1 71 ? 2.427 1.010 4.967 1.00 94.38 71 THR A O 1
ATOM 555 N N . LEU A 1 72 ? 2.025 1.851 2.917 1.00 93.06 72 LEU A N 1
ATOM 556 C CA . LEU A 1 72 ? 0.694 2.365 3.225 1.00 93.06 72 LEU A CA 1
ATOM 557 C C . LEU A 1 72 ? -0.261 1.237 3.642 1.00 93.06 72 LEU A C 1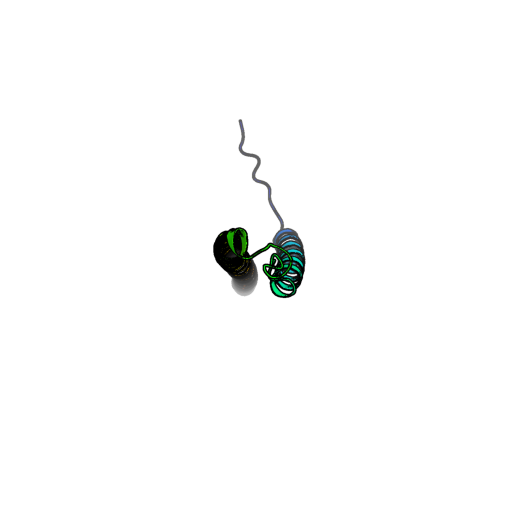
ATOM 559 O O . LEU A 1 72 ? -0.926 1.343 4.669 1.00 93.06 72 LEU A O 1
ATOM 563 N N . SER A 1 73 ? -0.258 0.114 2.915 1.00 91.56 73 SER A N 1
ATOM 564 C CA . SER A 1 73 ? -1.050 -1.072 3.266 1.00 91.56 73 SER A CA 1
ATOM 565 C C . SER A 1 73 ? -0.706 -1.609 4.663 1.00 91.56 73 SER A C 1
ATOM 567 O O . SER A 1 73 ? -1.598 -1.932 5.448 1.00 91.56 73 SER A O 1
ATOM 569 N N . ARG A 1 74 ? 0.584 -1.662 5.025 1.00 94.00 74 ARG A N 1
ATOM 570 C CA . ARG A 1 74 ? 1.009 -2.051 6.382 1.00 94.00 74 ARG A CA 1
ATOM 571 C C . ARG A 1 74 ? 0.525 -1.065 7.446 1.00 94.00 74 ARG A C 1
ATOM 573 O O . ARG A 1 74 ? 0.059 -1.515 8.488 1.00 94.00 74 ARG A O 1
ATOM 580 N N . GLY A 1 75 ? 0.599 0.239 7.178 1.00 93.81 75 GLY A N 1
ATOM 581 C CA . GLY A 1 75 ? 0.107 1.279 8.087 1.00 93.81 75 GLY A CA 1
ATOM 582 C C . GLY A 1 75 ? -1.397 1.174 8.339 1.00 93.81 75 GLY A 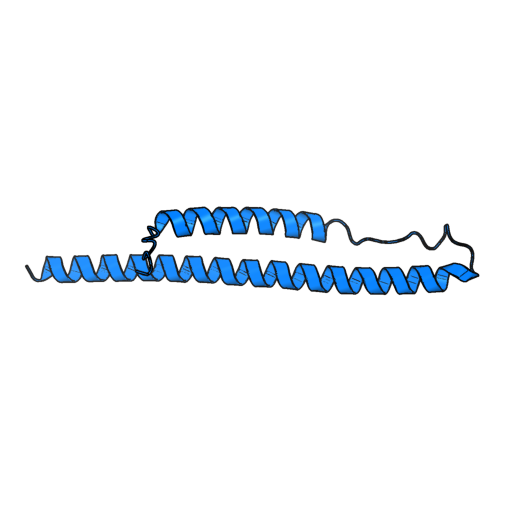C 1
ATOM 583 O O . GLY A 1 75 ? -1.828 1.137 9.485 1.00 93.81 75 GLY A O 1
ATOM 584 N N . LEU A 1 76 ? -2.196 1.014 7.283 1.00 91.00 76 LEU A N 1
ATOM 585 C CA . LEU A 1 76 ? -3.648 0.836 7.401 1.00 91.00 76 LEU A CA 1
ATOM 586 C C . LEU A 1 76 ? -4.027 -0.433 8.179 1.00 91.00 76 LEU A C 1
ATOM 588 O O . LEU A 1 76 ? -4.944 -0.412 8.995 1.00 91.00 76 LEU A O 1
ATOM 592 N N . ARG A 1 77 ? -3.284 -1.533 8.002 1.00 91.94 77 ARG A N 1
ATOM 593 C CA . ARG A 1 77 ? -3.466 -2.741 8.826 1.00 91.94 77 ARG A CA 1
ATOM 594 C C . ARG A 1 77 ? -3.122 -2.514 10.298 1.00 91.94 77 ARG A C 1
ATOM 596 O O . ARG A 1 77 ? -3.734 -3.151 11.148 1.00 91.94 77 ARG A O 1
ATOM 603 N N . ALA A 1 78 ? -2.150 -1.656 10.606 1.00 92.75 78 ALA A N 1
ATOM 604 C CA . ALA A 1 78 ? -1.846 -1.287 11.987 1.00 92.75 78 ALA A CA 1
ATOM 605 C C . ALA A 1 78 ? -3.001 -0.487 12.608 1.00 92.75 78 ALA A C 1
ATOM 607 O O . ALA A 1 78 ? -3.446 -0.842 13.691 1.00 92.75 78 ALA A O 1
ATOM 608 N N . VAL A 1 79 ? -3.573 0.474 11.872 1.00 89.38 79 VAL A N 1
ATOM 609 C CA . VAL A 1 79 ? -4.762 1.225 12.320 1.00 89.38 79 VAL A CA 1
ATOM 610 C C . VAL A 1 79 ? -5.921 0.287 12.666 1.00 89.38 79 VAL A C 1
ATOM 612 O O . VAL A 1 79 ? -6.550 0.459 13.704 1.00 89.38 79 VAL A O 1
ATOM 615 N N . LEU A 1 80 ? -6.184 -0.740 11.848 1.00 90.25 80 LEU A N 1
ATOM 616 C CA . LEU A 1 80 ? -7.220 -1.732 12.169 1.00 90.25 80 LEU A CA 1
ATOM 617 C C . LEU A 1 80 ? -6.936 -2.481 13.474 1.00 90.25 80 LEU A C 1
ATOM 619 O O . LEU A 1 80 ? -7.842 -2.654 14.281 1.00 90.25 80 LEU A O 1
ATOM 623 N N . LYS A 1 81 ? -5.682 -2.887 13.706 1.00 91.06 81 LYS A N 1
ATOM 624 C CA . LYS A 1 81 ? -5.294 -3.547 14.960 1.00 91.06 81 LYS A CA 1
ATOM 625 C C . LYS A 1 81 ? -5.490 -2.639 16.171 1.00 91.06 81 LYS A C 1
ATOM 627 O O . LYS A 1 81 ? -5.914 -3.123 17.215 1.00 91.06 81 LYS A O 1
ATOM 632 N N . ASP A 1 82 ? -5.200 -1.350 16.030 1.00 89.06 82 ASP A N 1
ATOM 633 C CA . ASP A 1 82 ? -5.383 -0.376 17.107 1.00 89.06 82 ASP A CA 1
ATOM 634 C C . ASP A 1 82 ? -6.873 -0.161 17.412 1.00 89.06 82 ASP A C 1
ATOM 636 O O . ASP A 1 82 ? -7.262 -0.115 18.579 1.00 89.06 82 ASP A O 1
ATOM 640 N N . VAL A 1 83 ? -7.723 -0.114 16.379 1.00 87.31 83 VAL A N 1
ATOM 641 C CA . VAL A 1 83 ? -9.187 -0.075 16.539 1.00 87.31 83 VAL A CA 1
ATOM 642 C C . VAL A 1 83 ? -9.691 -1.332 17.256 1.00 87.31 83 VAL A C 1
ATOM 644 O O . VAL A 1 83 ? -10.453 -1.222 18.216 1.00 87.31 83 VAL A O 1
ATOM 647 N N . ASP A 1 84 ? -9.232 -2.519 16.853 1.00 88.94 84 ASP A N 1
ATOM 648 C CA . ASP A 1 84 ? -9.612 -3.786 17.491 1.00 88.94 84 ASP A CA 1
ATOM 649 C C . ASP A 1 84 ? -9.183 -3.836 18.968 1.00 88.94 84 ASP A C 1
ATOM 651 O O . ASP A 1 84 ? -9.941 -4.291 19.833 1.00 88.94 84 ASP A O 1
ATOM 655 N N . LEU A 1 85 ? -7.973 -3.349 19.267 1.00 88.94 85 LEU A N 1
ATOM 656 C CA . LEU A 1 85 ? -7.452 -3.252 20.627 1.00 88.94 85 LEU A CA 1
ATOM 657 C C . LEU A 1 85 ? -8.304 -2.307 21.478 1.00 88.94 85 LEU A C 1
ATOM 659 O O . LEU A 1 85 ? -8.667 -2.667 22.600 1.00 88.94 85 LEU A O 1
ATOM 663 N N . PHE A 1 86 ? -8.652 -1.136 20.944 1.00 85.56 86 PHE A N 1
ATOM 664 C CA . PHE A 1 86 ? -9.491 -0.159 21.630 1.00 85.56 86 PHE A CA 1
ATOM 665 C C . PHE A 1 86 ? -10.874 -0.737 21.961 1.00 85.56 86 PHE A C 1
ATOM 667 O O . PHE A 1 86 ? -11.296 -0.692 23.114 1.00 85.56 86 PHE A O 1
ATOM 674 N N . GLU A 1 87 ? -11.548 -1.374 20.998 1.00 86.25 87 GLU A N 1
ATOM 675 C CA . GLU A 1 87 ? -12.845 -2.025 21.240 1.00 86.25 87 GLU A CA 1
ATOM 676 C C . GLU A 1 87 ? -12.752 -3.147 22.284 1.00 86.25 87 GLU A C 1
ATOM 678 O O . GLU A 1 87 ? -13.670 -3.357 23.081 1.00 86.25 87 GLU A O 1
ATOM 683 N N . HIS A 1 88 ? -11.657 -3.913 22.288 1.00 86.88 88 HIS A N 1
ATOM 684 C CA . HIS A 1 88 ? -11.455 -4.943 23.300 1.00 86.88 88 HIS A CA 1
ATOM 685 C C . HIS A 1 88 ? -11.281 -4.328 24.694 1.00 86.88 88 HIS A C 1
ATOM 687 O O . HIS A 1 88 ? -11.859 -4.839 25.661 1.00 86.88 88 HIS A O 1
ATOM 693 N N . GLN A 1 89 ? -10.482 -3.269 24.816 1.00 86.38 89 GLN A N 1
ATOM 694 C CA . GLN A 1 89 ? -10.259 -2.578 26.085 1.00 86.38 89 GLN A CA 1
ATOM 695 C C . GLN A 1 89 ? -11.554 -1.956 26.610 1.00 86.38 89 GLN A C 1
ATOM 697 O O . GLN A 1 89 ? -11.881 -2.153 27.779 1.00 86.38 89 GLN A O 1
ATOM 702 N N . ASP A 1 90 ? -12.333 -1.318 25.740 1.00 84.56 90 ASP A N 1
ATOM 703 C CA . ASP A 1 90 ? -13.623 -0.723 26.087 1.00 84.56 90 ASP A CA 1
ATOM 704 C C . ASP A 1 90 ? -14.615 -1.782 26.606 1.00 84.56 90 ASP A C 1
ATOM 706 O O . ASP A 1 90 ? -15.141 -1.674 27.716 1.00 84.56 90 ASP A O 1
ATOM 710 N N . ARG A 1 91 ? -14.755 -2.914 25.897 1.00 82.50 91 ARG A N 1
ATOM 711 C CA . ARG A 1 91 ? -15.574 -4.055 26.355 1.00 82.50 91 ARG A CA 1
ATOM 712 C C . ARG A 1 91 ? -15.081 -4.679 27.665 1.00 82.50 91 ARG A C 1
ATOM 714 O O . ARG A 1 91 ? -15.873 -5.250 28.416 1.00 82.50 91 ARG A O 1
ATOM 721 N N . ALA A 1 92 ? -13.776 -4.673 27.934 1.00 82.00 92 ALA A N 1
ATOM 722 C CA . ALA A 1 92 ? -13.219 -5.181 29.191 1.00 82.00 92 ALA A CA 1
ATOM 723 C C . ALA A 1 92 ? -13.468 -4.211 30.361 1.00 82.00 92 ALA A C 1
ATOM 725 O O . ALA A 1 92 ? -13.809 -4.651 31.462 1.00 82.00 92 ALA A O 1
ATOM 726 N N . GLY A 1 93 ? -13.371 -2.904 30.104 1.00 78.75 93 GLY A N 1
ATOM 727 C CA . GLY A 1 93 ? -13.710 -1.852 31.058 1.00 78.75 93 GLY A CA 1
ATOM 728 C C . GLY A 1 93 ? -15.190 -1.882 31.435 1.00 78.75 93 GLY A C 1
ATOM 729 O O . GLY A 1 93 ? -15.512 -1.940 32.620 1.00 78.75 93 GLY A O 1
ATOM 730 N N . ALA A 1 94 ? -16.084 -1.953 30.444 1.00 79.19 94 ALA A N 1
ATOM 731 C CA . ALA A 1 94 ? -17.529 -2.019 30.665 1.00 79.19 94 ALA A CA 1
ATOM 732 C C . ALA A 1 94 ? -17.936 -3.206 31.559 1.00 79.19 94 ALA A C 1
ATOM 734 O O . ALA A 1 94 ? -18.666 -3.024 32.532 1.00 79.19 94 ALA A O 1
ATOM 735 N N . ARG A 1 95 ? -17.384 -4.401 31.298 1.00 77.62 95 ARG A N 1
ATOM 736 C CA . ARG A 1 95 ? -17.628 -5.605 32.117 1.00 77.62 95 ARG A CA 1
ATOM 737 C C . ARG A 1 95 ? -17.124 -5.466 33.553 1.00 77.62 95 ARG A C 1
ATOM 739 O O . ARG A 1 95 ? -17.772 -5.941 34.477 1.00 77.62 95 ARG A O 1
ATOM 746 N N . SER A 1 96 ? -15.980 -4.811 33.745 1.00 76.00 96 SER A N 1
ATOM 747 C CA . SER A 1 96 ? -15.421 -4.569 35.082 1.00 76.00 96 SER A CA 1
ATOM 748 C C . SER A 1 96 ? -16.292 -3.616 35.906 1.00 76.00 96 SER A C 1
ATOM 750 O O . SER A 1 96 ? -16.453 -3.816 37.104 1.00 76.00 96 SER A O 1
ATOM 752 N N . VAL A 1 97 ? -16.879 -2.598 35.267 1.00 77.06 97 VAL A N 1
ATOM 753 C CA . VAL A 1 97 ? -17.792 -1.645 35.922 1.00 77.06 97 VAL A CA 1
ATOM 754 C C . VAL A 1 97 ? -19.128 -2.299 36.278 1.00 77.06 97 VAL A C 1
ATOM 756 O O . VAL A 1 97 ? -19.673 -2.023 37.343 1.00 77.06 97 VAL A O 1
ATOM 759 N N . GLU A 1 98 ? -19.650 -3.172 35.417 1.00 70.19 98 GLU A N 1
ATOM 760 C CA . GLU A 1 98 ? -20.884 -3.921 35.680 1.00 70.19 98 GLU A CA 1
ATOM 761 C C . GLU A 1 98 ? -20.717 -4.926 36.830 1.00 70.19 98 GLU A C 1
ATOM 763 O O . GLU A 1 98 ? -21.611 -5.050 37.654 1.00 70.19 98 GLU A O 1
ATOM 768 N N . ALA A 1 99 ? -19.548 -5.561 36.957 1.00 69.50 99 ALA A N 1
ATOM 769 C CA . ALA A 1 99 ? -19.237 -6.473 38.062 1.00 69.50 99 ALA A CA 1
ATOM 770 C C . ALA A 1 99 ? -19.058 -5.785 39.435 1.00 69.50 99 ALA A C 1
ATOM 772 O O . ALA A 1 99 ? -19.001 -6.468 40.456 1.00 69.50 99 ALA A O 1
ATOM 773 N N . LEU A 1 100 ? -18.924 -4.454 39.464 1.00 72.56 100 LEU A N 1
ATOM 774 C CA . LEU A 1 100 ? -18.789 -3.643 40.682 1.00 72.56 100 LEU A CA 1
ATOM 775 C C . LEU A 1 100 ? -20.114 -2.999 41.133 1.00 72.56 100 LEU A C 1
ATOM 777 O O . LEU A 1 100 ? -20.126 -2.313 42.157 1.00 72.56 100 LEU A O 1
ATOM 781 N N . ARG A 1 101 ? -21.195 -3.172 40.364 1.00 58.84 101 ARG A N 1
ATOM 782 C CA . ARG A 1 101 ? -22.553 -2.717 40.696 1.00 58.84 101 ARG A CA 1
ATOM 783 C C . ARG A 1 101 ? -23.374 -3.848 41.297 1.00 58.84 101 ARG A C 1
ATOM 785 O O . ARG A 1 101 ? -24.209 -3.519 42.166 1.00 58.84 101 ARG A O 1
#